Protein AF-A0A355DG88-F1 (afdb_monomer)

Solvent-accessible surface area (backbone atoms only — not comparable to full-atom values): 6255 Å² total; per-residue (Å²): 101,59,90,81,44,15,45,42,45,70,65,42,87,43,59,88,51,65,21,31,59,79,38,67,66,62,57,48,63,54,53,60,56,54,72,74,52,59,76,75,65,38,67,69,51,42,51,49,50,56,48,51,54,50,54,52,54,50,53,54,54,54,73,77,40,57,72,70,60,35,56,51,49,56,51,52,51,53,47,52,57,52,52,54,51,49,50,55,52,50,51,52,54,51,32,44,54,43,36,54,53,32,53,53,52,52,54,51,66,73,74,109

Mean predicted aligned error: 3.45 Å

pLDDT: mean 96.57, std 1.46, range [92.25, 98.56]

Sequence (112 aa):
FLDDHGSRGPNEWEMACDVWGTRPDLPLAIVDRMRHAGEGHAPAVRAGVCRAEREAALADARSRLRGLHRWHFERCLRCAVLFSRGRELGKTMLVGIIHEARLAARELGRRI

Secondary structure (DSSP, 8-state):
-HHHHTT-STTTT-TTS--TTT-TTHHHHHHHHHTTS-GGGSHHHHHHHHHHHHHHHHHHHHHH--HHHHHHHHHHHHHHHHHHHHHHHHHHHHHHHHHHHHHHHHHHHTT-

Foldseek 3Di:
DCVLFQLDDVVSVDLVDGGCNRPVCRCVVVVVVVVPDDPCPPPVNVVVVVVVVVVVVVVVVCVVDDDPRNVVVVVVVVVCVVVVVVVVVVVSVSSVVSNVVSVVVVVVVVVD

Structure (mmCIF, N/CA/C/O backbone):
data_AF-A0A355DG88-F1
#
_entry.id   AF-A0A355DG88-F1
#
loop_
_atom_site.group_PDB
_atom_site.id
_atom_site.type_symbol
_atom_site.label_atom_id
_atom_site.label_alt_id
_atom_site.label_comp_id
_atom_site.label_asym_id
_atom_site.label_entity_id
_atom_site.label_seq_id
_atom_site.pdbx_PDB_ins_code
_atom_site.Cartn_x
_atom_site.Cartn_y
_atom_site.Cartn_z
_atom_site.occupancy
_atom_site.B_iso_or_equiv
_atom_site.auth_seq_id
_atom_site.auth_comp_id
_atom_site.auth_asym_id
_atom_site.auth_atom_id
_atom_site.pdbx_PDB_model_num
ATOM 1 N N . PHE A 1 1 ? -4.263 -10.554 10.171 1.00 92.81 1 PHE A N 1
ATOM 2 C CA . PHE A 1 1 ? -4.951 -9.525 9.348 1.00 92.81 1 PHE A CA 1
ATOM 3 C C . PHE A 1 1 ? -5.334 -8.319 10.181 1.00 92.81 1 PHE A C 1
ATOM 5 O O . PHE A 1 1 ? -4.759 -7.274 9.939 1.00 92.81 1 PHE A O 1
ATOM 12 N N . LEU A 1 2 ? -6.285 -8.409 11.122 1.00 95.81 2 LEU A N 1
ATOM 13 C CA . LEU A 1 2 ? -6.655 -7.234 11.927 1.00 95.81 2 LEU A CA 1
ATOM 14 C C . LEU A 1 2 ? -5.519 -6.786 12.853 1.00 95.81 2 LEU A C 1
ATOM 16 O O . LEU A 1 2 ? -5.313 -5.590 12.987 1.00 95.81 2 LEU A O 1
ATOM 20 N N . ASP A 1 3 ? -4.720 -7.712 13.378 1.00 95.25 3 ASP A N 1
ATOM 21 C CA . ASP A 1 3 ? -3.530 -7.352 14.161 1.00 95.25 3 ASP A CA 1
ATOM 22 C C . ASP A 1 3 ? -2.505 -6.570 13.315 1.00 95.25 3 ASP A C 1
ATOM 24 O O . ASP A 1 3 ? -1.916 -5.596 13.771 1.00 95.25 3 ASP A O 1
ATOM 28 N N . ASP A 1 4 ? -2.355 -6.936 12.039 1.00 95.31 4 ASP A N 1
ATOM 29 C CA . ASP A 1 4 ? -1.371 -6.333 11.128 1.00 95.31 4 ASP A CA 1
ATOM 30 C C . ASP A 1 4 ? -1.888 -5.070 10.413 1.00 95.31 4 ASP A C 1
ATOM 32 O O . ASP A 1 4 ? -1.115 -4.227 9.950 1.00 95.31 4 ASP A O 1
ATOM 36 N N . HIS A 1 5 ? -3.207 -4.963 10.235 1.00 96.06 5 HIS A N 1
ATOM 37 C CA . HIS A 1 5 ? -3.847 -3.985 9.350 1.00 96.06 5 HIS A CA 1
ATOM 38 C C . HIS A 1 5 ? -5.052 -3.276 9.979 1.00 96.06 5 HIS A C 1
ATOM 40 O O . HIS A 1 5 ? -5.727 -2.507 9.299 1.00 96.06 5 HIS A O 1
ATOM 46 N N . GLY A 1 6 ? -5.330 -3.479 11.265 1.00 97.12 6 GLY A N 1
ATOM 47 C CA . GLY A 1 6 ? -6.464 -2.872 11.968 1.00 97.12 6 GLY A CA 1
ATOM 48 C C . GLY A 1 6 ? -6.409 -1.344 12.009 1.00 97.12 6 GLY A C 1
ATOM 49 O O . GLY A 1 6 ? -7.448 -0.687 12.019 1.00 97.12 6 GLY A O 1
ATOM 50 N N . SER A 1 7 ? -5.210 -0.768 11.925 1.00 97.06 7 SER A N 1
ATOM 51 C CA . SER A 1 7 ? -4.999 0.679 11.819 1.00 97.06 7 SER A CA 1
ATOM 52 C C . SER A 1 7 ? -5.479 1.282 10.493 1.00 97.06 7 SER A C 1
ATOM 54 O O . SER A 1 7 ? -5.629 2.500 10.394 1.00 97.06 7 SER A O 1
ATOM 56 N N . ARG A 1 8 ? -5.725 0.456 9.468 1.00 97.12 8 ARG A N 1
ATOM 57 C CA . ARG A 1 8 ? -6.102 0.884 8.117 1.00 97.12 8 ARG A CA 1
ATOM 58 C C . ARG A 1 8 ? -7.612 1.065 7.998 1.00 97.12 8 ARG A C 1
ATOM 60 O O . ARG A 1 8 ? -8.401 0.343 8.603 1.00 97.12 8 ARG A O 1
ATOM 67 N N . GLY A 1 9 ? -8.028 1.999 7.155 1.00 95.88 9 GLY A N 1
ATOM 68 C CA . GLY A 1 9 ? -9.438 2.210 6.848 1.00 95.88 9 GLY A CA 1
ATOM 69 C C . GLY A 1 9 ? -9.681 3.484 6.045 1.00 95.88 9 GLY A C 1
ATOM 70 O O . GLY A 1 9 ? -8.738 4.218 5.734 1.00 95.88 9 GLY A O 1
ATOM 71 N N . PRO A 1 10 ? -10.940 3.762 5.674 1.00 93.88 10 PRO A N 1
ATOM 72 C CA . PRO A 1 10 ? -11.305 5.038 5.071 1.00 93.88 10 PRO A CA 1
ATOM 73 C C . PRO A 1 10 ? -10.902 6.197 5.990 1.00 93.88 10 PRO A C 1
ATOM 75 O O . PRO A 1 10 ? -11.175 6.163 7.184 1.00 93.88 10 PRO A O 1
ATOM 78 N N . ASN A 1 11 ? -10.253 7.218 5.427 1.00 94.88 11 ASN A N 1
ATOM 79 C CA . ASN A 1 11 ? -9.786 8.396 6.165 1.00 94.88 11 ASN A CA 1
ATOM 80 C C . ASN A 1 11 ? -8.956 8.077 7.431 1.00 94.88 11 ASN A C 1
ATOM 82 O O . ASN A 1 11 ? -9.091 8.722 8.464 1.00 94.88 11 ASN A O 1
ATOM 86 N N . GLU A 1 12 ? -8.070 7.083 7.344 1.00 96.25 12 GLU A N 1
ATOM 87 C CA . GLU A 1 12 ? -7.244 6.582 8.458 1.00 96.25 12 GLU A CA 1
ATOM 88 C C . GLU A 1 12 ? -6.394 7.629 9.204 1.00 96.25 12 GLU A C 1
ATOM 90 O O . GLU A 1 12 ? -5.994 7.366 10.339 1.00 96.25 12 GLU A O 1
ATOM 95 N N . TRP A 1 13 ? -6.145 8.796 8.599 1.00 95.81 13 TRP A N 1
ATOM 96 C CA . TRP A 1 13 ? -5.432 9.927 9.206 1.00 95.81 13 TRP A CA 1
ATOM 97 C C . TRP A 1 13 ? -6.262 10.692 10.245 1.00 95.81 13 TRP A C 1
ATOM 99 O O . TRP A 1 13 ? -5.690 11.347 11.110 1.00 95.81 13 TRP A O 1
ATOM 109 N N . GLU A 1 14 ? -7.592 10.612 10.172 1.00 96.12 14 GLU A N 1
ATOM 110 C CA . GLU A 1 14 ? -8.502 11.273 11.106 1.00 96.12 14 GLU A CA 1
ATOM 111 C C . GLU A 1 14 ? -8.773 10.361 12.304 1.00 96.12 14 GLU A C 1
ATOM 113 O O . GLU A 1 14 ? -9.360 9.285 12.165 1.00 96.12 14 GLU A O 1
ATOM 118 N N . MET A 1 15 ? -8.360 10.777 13.501 1.00 94.38 15 MET A N 1
ATOM 119 C CA . MET A 1 15 ? -8.501 9.988 14.726 1.00 94.38 15 MET A CA 1
ATOM 120 C C . MET A 1 15 ? -9.962 9.667 15.061 1.00 94.38 15 MET A C 1
ATOM 122 O O . MET A 1 15 ? -10.228 8.586 15.583 1.00 94.38 15 MET A O 1
ATOM 126 N N . ALA A 1 16 ? -10.912 10.542 14.728 1.00 93.38 16 ALA A N 1
ATOM 127 C CA . ALA A 1 16 ? -12.327 10.301 14.996 1.00 93.38 16 ALA A CA 1
ATOM 128 C C . ALA A 1 16 ? -12.938 9.197 14.109 1.00 93.38 16 ALA A C 1
ATOM 130 O O . ALA A 1 16 ? -13.870 8.510 14.537 1.00 93.38 16 ALA A O 1
ATOM 131 N N . CYS A 1 17 ? -12.412 8.996 12.894 1.00 96.19 17 CYS A N 1
ATOM 132 C CA . CYS A 1 17 ? -12.930 8.014 11.944 1.00 96.19 17 CYS A CA 1
ATOM 133 C C . CYS A 1 17 ? -12.668 6.570 12.392 1.00 96.19 17 CYS A C 1
ATOM 135 O O . CYS A 1 17 ? -11.643 6.255 12.999 1.00 96.19 17 CYS A O 1
ATOM 137 N N . ASP A 1 18 ? -13.586 5.668 12.043 1.00 96.75 18 ASP A N 1
ATOM 138 C CA . ASP A 1 1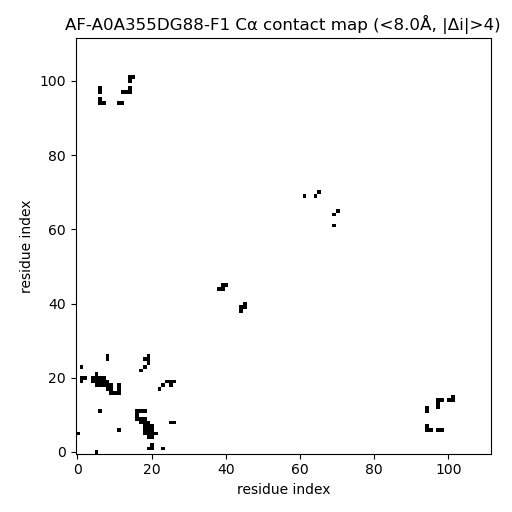8 ? -13.362 4.241 12.253 1.00 96.75 18 ASP A CA 1
ATOM 139 C C . ASP A 1 18 ? -12.429 3.638 11.217 1.00 96.75 18 ASP A C 1
ATOM 141 O O . ASP A 1 18 ? -12.427 3.992 10.039 1.00 96.75 18 ASP A O 1
ATOM 145 N N . VAL A 1 19 ? -11.696 2.640 11.689 1.00 97.44 19 VAL A N 1
ATOM 146 C CA . VAL A 1 19 ? -10.793 1.802 10.909 1.00 97.44 19 VAL A CA 1
ATOM 147 C C . VAL A 1 19 ? -11.140 0.340 11.135 1.00 97.44 19 VAL A C 1
ATOM 149 O O . VAL A 1 19 ? -11.973 0.015 11.982 1.00 97.44 19 VAL A O 1
ATOM 152 N N . TRP A 1 20 ? -10.515 -0.563 10.388 1.00 97.56 20 TRP A N 1
ATOM 153 C CA . TRP A 1 20 ? -10.856 -1.986 10.423 1.00 97.56 20 TRP A CA 1
ATOM 154 C C . TRP A 1 20 ? -10.714 -2.605 11.819 1.00 97.56 20 TRP A C 1
ATOM 156 O O . TRP A 1 20 ? -11.510 -3.460 12.184 1.00 97.56 20 TRP A O 1
ATOM 166 N N . GLY A 1 21 ? -9.754 -2.146 12.624 1.00 97.00 21 GLY A N 1
ATOM 167 C CA . GLY A 1 21 ? -9.555 -2.617 13.996 1.00 97.00 21 GLY A CA 1
ATOM 168 C C . GLY A 1 21 ? -10.641 -2.155 14.968 1.00 97.00 21 GLY A C 1
ATOM 169 O O . GLY A 1 21 ? -10.896 -2.826 15.960 1.00 97.00 21 GLY A O 1
ATOM 170 N N . THR A 1 22 ? -11.313 -1.032 14.689 1.00 96.75 22 THR A N 1
ATOM 171 C CA . THR A 1 22 ? -12.374 -0.500 15.562 1.00 96.75 22 THR A CA 1
ATOM 172 C C . THR A 1 22 ? -13.771 -0.837 15.063 1.00 96.75 22 THR A C 1
ATOM 174 O O . THR A 1 22 ? -14.715 -0.824 15.844 1.00 96.75 22 THR A O 1
ATOM 177 N N . ARG A 1 23 ? -13.904 -1.128 13.766 1.00 97.19 23 ARG A N 1
ATOM 178 C CA . ARG A 1 23 ? -15.146 -1.554 13.127 1.00 97.19 23 ARG A CA 1
ATOM 179 C C . ARG A 1 23 ? -14.858 -2.646 12.077 1.00 97.19 23 ARG A C 1
ATOM 181 O O . ARG A 1 23 ? -14.683 -2.329 10.896 1.00 97.19 23 ARG A O 1
ATOM 188 N N . PRO A 1 24 ? -14.756 -3.926 12.499 1.00 96.75 24 PRO A N 1
ATOM 189 C CA . PRO A 1 24 ? -14.311 -5.039 11.647 1.00 96.75 24 PRO A CA 1
ATOM 190 C C . PRO A 1 24 ? -15.246 -5.434 10.497 1.00 96.75 24 PRO A C 1
ATOM 192 O O . PRO A 1 24 ? -14.841 -6.206 9.630 1.00 96.75 24 PRO A O 1
ATOM 195 N N . ASP A 1 25 ? -16.470 -4.909 10.447 1.00 96.56 25 ASP A N 1
ATOM 196 C CA . ASP A 1 25 ? -17.395 -5.056 9.315 1.00 96.56 25 ASP A CA 1
ATOM 197 C C . ASP A 1 25 ? -17.002 -4.195 8.102 1.00 96.56 25 ASP A C 1
ATOM 199 O O . ASP A 1 25 ? -17.272 -4.581 6.965 1.00 96.56 25 ASP A O 1
ATOM 203 N N . LEU A 1 26 ? -16.292 -3.076 8.303 1.00 95.75 26 LEU A N 1
ATOM 204 C CA . LEU A 1 26 ? -15.829 -2.194 7.222 1.00 95.75 26 LEU A CA 1
ATOM 205 C C . LEU A 1 26 ? -15.085 -2.912 6.077 1.00 95.75 26 LEU A C 1
ATOM 207 O O . LEU A 1 26 ? -15.424 -2.672 4.913 1.00 95.75 26 LEU A O 1
ATOM 211 N N . PRO A 1 27 ? -14.068 -3.762 6.332 1.00 95.69 27 PRO A N 1
ATOM 212 C CA . PRO A 1 27 ? -13.351 -4.443 5.258 1.00 95.69 27 PRO A CA 1
ATOM 213 C C . PRO A 1 27 ? -14.210 -5.475 4.513 1.00 95.69 27 PRO A C 1
ATOM 215 O O . PRO A 1 27 ? -13.873 -5.810 3.376 1.00 95.69 27 PRO A O 1
ATOM 218 N N . LEU A 1 28 ? -15.323 -5.953 5.085 1.00 95.88 28 LEU A N 1
ATOM 219 C CA . LEU A 1 28 ? -16.178 -6.953 4.433 1.00 95.88 28 LEU A CA 1
ATOM 220 C C . LEU A 1 28 ? -16.802 -6.415 3.147 1.00 95.88 28 LEU A C 1
ATOM 222 O O . LEU A 1 28 ? -16.833 -7.128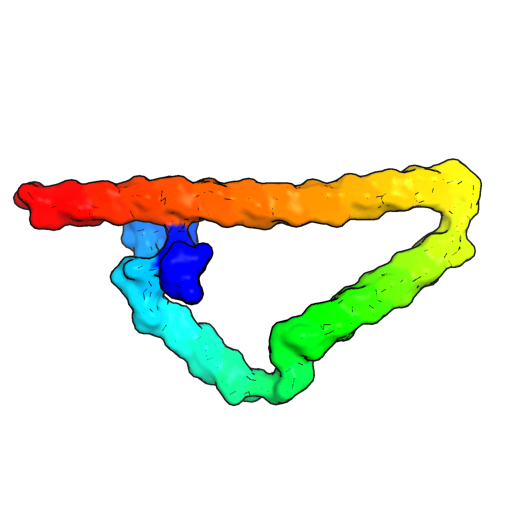 2.150 1.00 95.88 28 LEU A O 1
ATOM 226 N N . ALA A 1 29 ? -17.178 -5.133 3.118 1.00 93.75 29 ALA A N 1
ATOM 227 C CA . ALA A 1 29 ? -17.694 -4.501 1.907 1.00 93.75 29 ALA A CA 1
ATOM 228 C C . ALA A 1 29 ? -16.683 -4.555 0.746 1.00 93.75 29 ALA A C 1
ATOM 230 O O . ALA A 1 29 ? -17.069 -4.714 -0.410 1.00 93.75 29 ALA A O 1
ATOM 231 N N . ILE A 1 30 ? -15.382 -4.449 1.040 1.00 92.25 30 ILE A N 1
ATOM 232 C CA . ILE A 1 30 ? -14.316 -4.547 0.034 1.00 92.25 30 ILE A CA 1
ATOM 233 C C . ILE A 1 30 ? -14.150 -6.002 -0.413 1.00 92.25 30 ILE A C 1
ATOM 235 O O . ILE A 1 30 ? -14.078 -6.266 -1.614 1.00 92.25 30 ILE A O 1
ATOM 239 N N . VAL A 1 31 ? -14.128 -6.942 0.536 1.00 94.00 31 VAL A N 1
ATOM 240 C CA . VAL A 1 31 ? -14.035 -8.383 0.250 1.00 94.00 31 VAL A CA 1
ATOM 241 C C . VAL A 1 31 ? -15.198 -8.837 -0.631 1.00 94.00 31 VAL A C 1
ATOM 243 O O . VAL A 1 31 ? -14.977 -9.543 -1.613 1.00 94.00 31 VAL A O 1
ATOM 246 N N . ASP A 1 32 ? -16.415 -8.376 -0.349 1.00 96.06 32 ASP A N 1
ATOM 247 C CA . ASP A 1 32 ? -17.596 -8.685 -1.153 1.00 96.06 32 ASP A CA 1
ATOM 248 C C . ASP A 1 32 ? -17.453 -8.205 -2.596 1.00 96.06 32 ASP A C 1
ATOM 250 O O . ASP A 1 32 ? -17.792 -8.935 -3.523 1.00 96.06 32 ASP A O 1
ATOM 254 N N . ARG A 1 33 ? -16.860 -7.028 -2.826 1.00 94.12 33 ARG A N 1
ATOM 255 C CA . ARG A 1 33 ? -16.558 -6.579 -4.194 1.00 94.12 33 ARG A CA 1
ATOM 256 C C . ARG A 1 33 ? -15.469 -7.415 -4.857 1.00 94.12 33 ARG A C 1
ATOM 258 O O . ARG A 1 33 ? -15.591 -7.720 -6.041 1.00 94.12 33 ARG A O 1
ATOM 265 N N . MET A 1 34 ? -14.436 -7.813 -4.116 1.00 94.00 34 MET A N 1
ATOM 266 C CA . MET A 1 34 ? -13.349 -8.645 -4.645 1.00 94.00 34 MET A CA 1
ATOM 267 C C . MET A 1 34 ? -13.831 -10.031 -5.089 1.0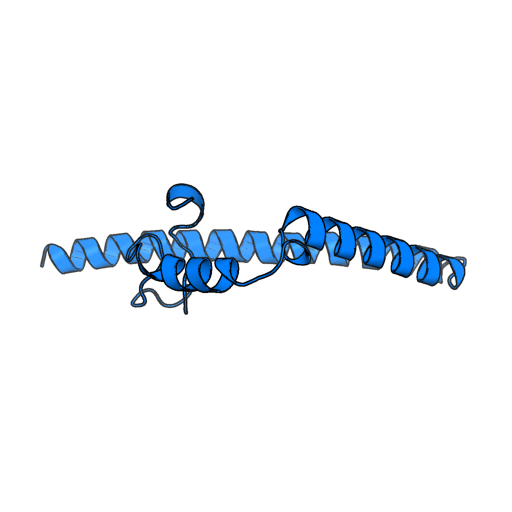0 94.00 34 MET A C 1
ATOM 269 O O . MET A 1 34 ? -13.300 -10.557 -6.061 1.00 94.00 34 MET A O 1
ATOM 273 N N . ARG A 1 35 ? -14.866 -10.594 -4.452 1.00 94.25 35 ARG A N 1
ATOM 274 C CA . ARG A 1 35 ? -15.459 -11.893 -4.834 1.00 94.25 35 ARG A CA 1
ATOM 275 C C . ARG A 1 35 ? -16.042 -11.918 -6.249 1.00 94.25 35 ARG A C 1
ATOM 277 O O . ARG A 1 35 ? -16.185 -12.990 -6.823 1.00 94.25 35 ARG A O 1
ATOM 284 N N . HIS A 1 36 ? -16.375 -10.758 -6.812 1.00 95.75 36 HIS A N 1
ATOM 285 C CA . HIS A 1 36 ? -16.873 -10.642 -8.184 1.00 95.75 36 HIS A CA 1
ATOM 286 C C . HIS A 1 36 ? -15.756 -10.451 -9.220 1.00 95.75 36 HIS A C 1
ATOM 288 O O . HIS A 1 36 ? -16.024 -10.457 -10.421 1.00 95.75 36 HIS A O 1
ATOM 294 N N . ALA A 1 37 ? -14.510 -10.254 -8.783 1.00 93.56 37 ALA A N 1
ATOM 295 C CA . ALA A 1 37 ? -13.379 -10.127 -9.685 1.00 93.56 37 ALA A CA 1
ATOM 296 C C . ALA A 1 37 ? -12.939 -11.517 -10.170 1.00 93.56 37 ALA A C 1
ATOM 298 O O . ALA A 1 37 ? -12.772 -12.435 -9.375 1.00 93.56 37 ALA A O 1
ATOM 299 N N . GLY A 1 38 ? -12.731 -11.677 -11.480 1.00 94.62 38 GLY A N 1
ATOM 300 C CA . GLY A 1 38 ? -12.227 -12.940 -12.030 1.00 94.62 38 GLY A CA 1
ATOM 301 C C . GLY A 1 38 ? -10.782 -13.232 -11.606 1.00 94.62 38 GLY A C 1
ATOM 302 O O . GLY A 1 38 ? -10.045 -12.309 -11.257 1.00 94.62 38 GLY A O 1
ATOM 303 N N . GLU A 1 39 ? -10.351 -14.492 -11.737 1.00 93.12 39 GLU A N 1
ATOM 304 C CA . GLU A 1 39 ? -9.034 -15.015 -11.310 1.00 93.12 39 GLU A CA 1
ATOM 305 C C . GLU A 1 39 ? -7.822 -14.173 -11.752 1.00 93.12 39 GLU A C 1
ATOM 307 O O . GLU A 1 39 ? -6.815 -14.089 -11.049 1.00 93.12 39 GLU A O 1
ATOM 312 N N . GLY A 1 40 ? -7.920 -13.467 -12.884 1.00 94.56 40 GLY A N 1
ATOM 313 C CA . GLY A 1 40 ? -6.885 -12.533 -13.349 1.00 94.56 40 GLY A CA 1
ATOM 314 C C . GLY A 1 40 ? -6.593 -11.362 -12.395 1.00 94.56 40 GLY A C 1
ATOM 315 O O . GLY A 1 40 ? -5.565 -10.698 -12.531 1.00 94.56 40 GLY A O 1
ATOM 316 N N . HIS A 1 41 ? -7.471 -11.105 -11.423 1.00 93.44 41 HIS A N 1
ATOM 317 C CA . HIS A 1 41 ? -7.301 -10.088 -10.384 1.00 93.44 41 HIS A CA 1
ATOM 318 C C . HIS A 1 41 ? -6.646 -10.628 -9.111 1.00 93.44 41 HIS A C 1
ATOM 320 O O . HIS A 1 41 ? -6.357 -9.836 -8.211 1.00 93.44 41 HIS A O 1
ATOM 326 N N . ALA A 1 42 ? -6.372 -11.935 -9.031 1.00 93.69 42 ALA A N 1
ATOM 327 C CA . ALA A 1 42 ? -5.672 -12.515 -7.896 1.00 93.69 42 ALA A CA 1
ATOM 328 C C . ALA A 1 42 ? -4.343 -11.767 -7.657 1.00 93.69 42 ALA A C 1
ATOM 330 O O . ALA A 1 42 ? -3.602 -11.512 -8.617 1.00 93.69 42 ALA A O 1
ATOM 331 N N . PRO A 1 43 ? -3.995 -11.426 -6.400 1.00 93.56 43 PRO A N 1
ATOM 332 C CA . PRO A 1 43 ? -2.814 -10.617 -6.104 1.00 93.56 43 PRO A CA 1
ATOM 333 C C . PRO A 1 43 ? -1.519 -11.167 -6.709 1.00 93.56 43 PRO A C 1
ATOM 335 O O . PRO A 1 43 ? -0.725 -10.401 -7.248 1.00 93.56 43 PRO A O 1
ATOM 338 N N . ALA A 1 44 ? -1.328 -12.490 -6.688 1.00 96.19 44 ALA A N 1
ATOM 339 C CA . ALA A 1 44 ? -0.159 -13.139 -7.279 1.00 96.19 44 ALA A CA 1
ATOM 340 C C . ALA A 1 44 ? -0.102 -12.969 -8.808 1.00 96.19 44 ALA A C 1
ATOM 342 O O . ALA A 1 44 ? 0.959 -12.663 -9.353 1.00 96.19 44 ALA A O 1
ATOM 343 N N . VAL A 1 45 ? -1.245 -13.101 -9.492 1.00 97.19 45 VAL A N 1
ATOM 344 C CA . VAL A 1 45 ? -1.349 -12.924 -10.949 1.00 97.19 45 VAL A CA 1
ATOM 345 C C . VAL A 1 45 ? -1.052 -11.476 -11.319 1.00 97.19 45 VAL A C 1
ATOM 347 O O . VAL A 1 45 ? -0.165 -11.213 -12.130 1.00 97.19 45 VAL A O 1
ATOM 350 N N . ARG A 1 46 ? -1.720 -10.518 -10.667 1.00 96.75 46 ARG A N 1
ATOM 351 C CA . ARG A 1 46 ? -1.501 -9.083 -10.901 1.00 96.75 46 ARG A CA 1
ATOM 352 C C . ARG A 1 46 ? -0.063 -8.664 -10.597 1.00 96.75 46 ARG A C 1
ATOM 354 O O . ARG A 1 46 ? 0.523 -7.920 -11.379 1.00 96.75 46 ARG A O 1
ATOM 361 N N . ALA A 1 47 ? 0.529 -9.168 -9.514 1.00 97.06 47 ALA A N 1
ATOM 362 C CA . ALA A 1 47 ? 1.929 -8.911 -9.185 1.00 97.06 47 ALA A CA 1
ATOM 363 C C . ALA A 1 47 ? 2.881 -9.466 -10.256 1.00 97.06 47 ALA A C 1
ATOM 365 O O . ALA A 1 47 ? 3.848 -8.794 -10.619 1.00 97.06 47 ALA A O 1
ATOM 366 N N . GLY A 1 48 ? 2.590 -10.656 -10.791 1.00 98.06 48 GLY A N 1
ATOM 367 C CA . GLY A 1 48 ? 3.318 -11.243 -11.914 1.00 98.06 48 GLY A CA 1
ATOM 368 C C . GLY A 1 48 ? 3.249 -10.377 -13.172 1.00 98.06 48 GLY A C 1
ATOM 369 O O . GLY A 1 48 ? 4.290 -10.052 -13.743 1.00 98.06 48 GLY A O 1
ATOM 370 N N . VAL A 1 49 ? 2.048 -9.931 -13.552 1.00 97.81 49 VAL A N 1
ATOM 371 C CA . VAL A 1 49 ? 1.830 -9.044 -14.708 1.00 97.81 49 VAL A CA 1
ATOM 372 C C . VAL A 1 49 ? 2.596 -7.731 -14.544 1.00 97.81 49 VAL A C 1
ATOM 374 O O . VAL A 1 49 ? 3.431 -7.405 -15.384 1.00 97.81 49 VAL A O 1
ATOM 377 N N . CYS A 1 50 ? 2.418 -7.023 -13.424 1.00 97.31 50 C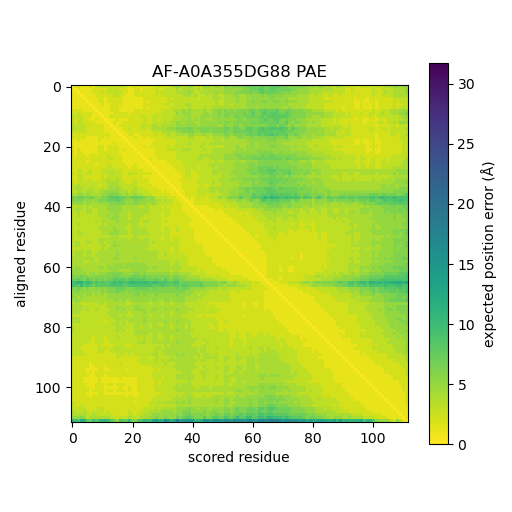YS A N 1
ATOM 378 C CA . CYS A 1 50 ? 3.125 -5.762 -13.179 1.00 97.31 50 CYS A CA 1
ATOM 379 C C . CYS A 1 50 ? 4.650 -5.944 -13.135 1.00 97.31 50 CYS A C 1
ATOM 381 O O . CYS A 1 50 ? 5.406 -5.052 -13.528 1.00 97.31 50 CYS A O 1
ATOM 383 N N . ARG A 1 51 ? 5.136 -7.098 -12.655 1.00 97.75 51 ARG A N 1
ATOM 384 C CA . ARG A 1 51 ? 6.563 -7.428 -12.688 1.00 97.75 51 ARG A CA 1
ATOM 385 C C . ARG A 1 51 ? 7.063 -7.588 -14.124 1.00 97.75 51 ARG A C 1
ATOM 387 O O . ARG A 1 51 ? 8.097 -7.000 -14.439 1.00 97.75 51 ARG A O 1
ATOM 394 N N . ALA A 1 52 ? 6.354 -8.349 -14.954 1.00 98.31 52 ALA A N 1
ATOM 395 C CA . ALA A 1 52 ? 6.720 -8.583 -16.347 1.00 98.31 52 ALA A CA 1
ATOM 396 C C . ALA A 1 52 ? 6.706 -7.279 -17.162 1.00 98.31 52 ALA A C 1
ATOM 398 O O . ALA A 1 52 ? 7.684 -6.969 -17.840 1.00 98.31 52 ALA A O 1
ATOM 399 N N . GLU A 1 53 ? 5.657 -6.465 -17.017 1.00 98.38 53 GLU A N 1
ATOM 400 C CA . GLU A 1 53 ? 5.548 -5.145 -17.654 1.00 98.38 53 GLU A CA 1
ATOM 401 C C . GLU A 1 53 ? 6.713 -4.231 -17.261 1.00 98.38 53 GLU A C 1
ATOM 403 O O . GLU A 1 53 ? 7.348 -3.611 -18.115 1.00 98.38 53 GLU A O 1
ATOM 408 N N . ARG A 1 54 ? 7.054 -4.190 -15.966 1.00 97.56 54 ARG A N 1
ATOM 409 C CA . ARG A 1 54 ? 8.202 -3.422 -15.475 1.00 97.56 54 ARG A CA 1
ATOM 410 C C . ARG A 1 54 ? 9.512 -3.926 -16.075 1.00 97.56 54 ARG A C 1
ATOM 412 O O . ARG A 1 54 ? 10.350 -3.114 -16.450 1.00 97.56 54 ARG A O 1
ATOM 419 N N . GLU A 1 55 ? 9.735 -5.235 -16.132 1.00 98.19 55 GLU A N 1
ATOM 420 C CA . GLU A 1 55 ? 10.962 -5.809 -16.697 1.00 98.19 55 GLU A CA 1
ATOM 421 C C . GLU A 1 55 ? 11.098 -5.497 -18.195 1.00 98.19 55 GLU A C 1
ATOM 423 O O . GLU A 1 55 ? 12.171 -5.062 -18.619 1.00 98.19 55 GLU A O 1
ATOM 428 N N . ALA A 1 56 ? 10.008 -5.602 -18.961 1.00 98.56 56 ALA A N 1
ATOM 429 C CA . ALA A 1 56 ? 9.970 -5.236 -20.374 1.00 98.56 56 ALA A CA 1
ATOM 430 C C . ALA A 1 56 ? 10.244 -3.737 -20.593 1.00 98.56 56 ALA A C 1
ATOM 432 O O . ALA A 1 56 ? 11.114 -3.378 -21.386 1.00 98.56 56 ALA A O 1
ATOM 433 N N . ALA A 1 57 ? 9.577 -2.858 -19.838 1.00 98.06 57 ALA A N 1
ATOM 434 C CA . ALA A 1 57 ? 9.784 -1.412 -19.926 1.00 98.06 57 ALA A CA 1
ATOM 435 C C . ALA A 1 57 ? 11.221 -1.007 -19.558 1.00 98.06 57 ALA A C 1
ATOM 437 O O . ALA A 1 57 ? 11.821 -0.139 -20.193 1.00 98.06 57 ALA A O 1
ATOM 438 N N . LEU A 1 58 ? 11.810 -1.659 -18.550 1.00 97.88 58 LEU A N 1
ATOM 439 C CA . LEU A 1 58 ? 13.205 -1.429 -18.178 1.00 97.88 58 LEU A CA 1
ATOM 440 C C . LEU A 1 58 ? 14.174 -1.915 -19.256 1.00 97.88 58 LEU A C 1
ATOM 442 O O . LEU A 1 58 ? 15.176 -1.245 -19.503 1.00 97.88 58 LEU A O 1
ATOM 446 N N . ALA A 1 59 ? 13.910 -3.063 -19.883 1.00 97.94 59 ALA A N 1
ATOM 447 C CA . ALA A 1 59 ? 14.727 -3.567 -20.982 1.00 97.94 59 ALA A CA 1
ATOM 448 C C . ALA A 1 59 ? 14.697 -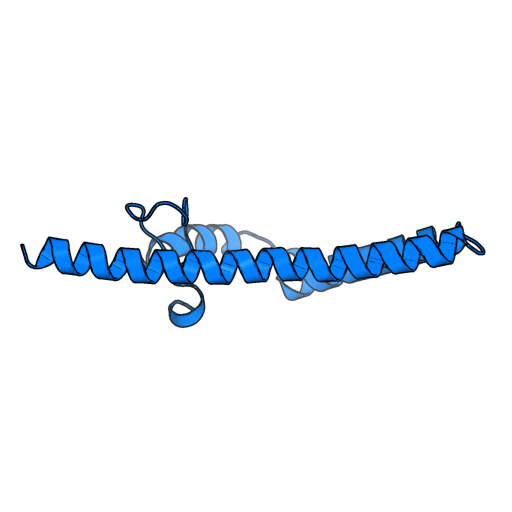2.608 -22.182 1.00 97.94 59 ALA A C 1
ATOM 450 O O . ALA A 1 59 ? 15.758 -2.235 -22.687 1.00 97.94 59 ALA A O 1
ATOM 451 N N . ASP A 1 60 ? 13.509 -2.138 -22.566 1.00 98.12 60 ASP A N 1
ATOM 452 C CA . ASP A 1 60 ? 13.334 -1.159 -23.638 1.00 98.12 60 ASP A CA 1
ATOM 453 C C . ASP A 1 60 ? 14.082 0.150 -23.335 1.00 98.12 60 ASP A C 1
ATOM 455 O O . ASP A 1 60 ? 14.941 0.562 -24.117 1.00 98.12 60 ASP A O 1
ATOM 459 N N . ALA A 1 61 ? 13.877 0.745 -22.154 1.00 97.00 61 ALA A N 1
ATOM 460 C CA . ALA A 1 61 ? 14.582 1.962 -21.749 1.00 97.00 61 ALA A CA 1
ATOM 461 C C . ALA A 1 61 ? 16.112 1.782 -21.768 1.00 97.00 61 ALA A C 1
ATOM 463 O O . ALA A 1 61 ? 16.846 2.624 -22.286 1.00 97.00 61 ALA A O 1
ATOM 464 N N . ARG A 1 62 ? 16.612 0.651 -21.255 1.00 97.06 62 ARG A N 1
ATOM 465 C CA . ARG A 1 62 ? 18.049 0.332 -21.242 1.00 97.06 62 ARG A CA 1
ATOM 466 C C . ARG A 1 62 ? 18.635 0.139 -22.635 1.00 97.06 62 ARG A C 1
ATOM 468 O O . ARG A 1 62 ? 19.821 0.416 -22.795 1.00 97.06 62 ARG A O 1
ATOM 475 N N . SER A 1 63 ? 17.849 -0.340 -23.599 1.00 97.56 63 SER A N 1
ATOM 476 C CA . SER A 1 63 ? 18.292 -0.529 -24.987 1.00 97.56 63 SER A CA 1
ATOM 477 C C . SER A 1 63 ? 18.510 0.803 -25.717 1.00 97.56 63 SER A C 1
ATOM 479 O O . SER A 1 63 ? 19.376 0.904 -26.586 1.00 97.56 63 SER A O 1
ATOM 481 N N . ARG A 1 64 ? 17.776 1.847 -25.308 1.00 97.75 64 ARG A N 1
ATOM 482 C CA . ARG A 1 64 ? 17.799 3.190 -25.908 1.00 97.75 64 ARG A CA 1
ATOM 483 C C . ARG A 1 64 ? 18.824 4.132 -25.270 1.00 97.75 64 ARG A C 1
ATOM 485 O O . ARG A 1 64 ? 19.104 5.192 -25.821 1.00 97.75 64 ARG A O 1
ATOM 492 N N . LEU A 1 65 ? 19.392 3.769 -24.118 1.00 97.44 65 LEU A N 1
ATOM 493 C CA . LEU A 1 65 ? 20.310 4.613 -23.347 1.00 97.44 65 LEU A CA 1
ATOM 494 C C . LEU A 1 65 ? 21.745 4.077 -23.382 1.00 97.44 65 LEU A C 1
ATOM 496 O O . LEU A 1 65 ? 21.983 2.877 -23.255 1.00 97.44 65 LEU A O 1
ATOM 500 N N . ARG A 1 66 ? 22.731 4.977 -23.485 1.00 96.56 66 ARG A N 1
ATOM 501 C CA . ARG A 1 66 ? 24.167 4.640 -23.512 1.00 96.56 66 ARG A CA 1
ATOM 502 C C . ARG A 1 66 ? 24.987 5.543 -22.588 1.00 96.56 66 ARG A C 1
ATOM 504 O O . ARG A 1 66 ? 24.529 6.613 -22.191 1.00 96.56 66 ARG A O 1
ATOM 511 N N . GLY A 1 67 ? 26.196 5.091 -22.243 1.00 96.44 67 GLY A N 1
ATOM 512 C CA . GLY A 1 67 ? 27.193 5.868 -21.499 1.00 96.44 67 GLY A CA 1
ATOM 513 C C . GLY A 1 67 ? 26.645 6.523 -20.227 1.00 96.44 67 GLY A C 1
ATOM 514 O O . GLY A 1 67 ? 25.987 5.872 -19.409 1.00 96.44 67 GLY A O 1
ATOM 515 N N . LEU A 1 68 ? 26.892 7.827 -20.086 1.00 97.62 68 LEU A N 1
ATOM 516 C CA . LEU A 1 68 ? 26.492 8.617 -18.920 1.00 97.62 68 LEU A CA 1
ATOM 517 C C . LEU A 1 68 ? 24.970 8.638 -18.699 1.00 97.62 68 LEU A C 1
ATOM 519 O O . LEU A 1 68 ? 24.520 8.539 -17.559 1.00 97.62 68 LEU A O 1
ATOM 523 N N . HIS A 1 69 ? 24.168 8.688 -19.768 1.00 97.25 69 HIS A N 1
ATOM 524 C CA . HIS A 1 69 ? 22.706 8.674 -19.653 1.00 97.25 69 HIS A CA 1
ATOM 525 C C . HIS A 1 69 ? 22.196 7.358 -19.063 1.00 97.25 69 HIS A C 1
ATOM 527 O O . HIS A 1 69 ? 21.327 7.367 -18.192 1.00 97.25 69 HIS A O 1
ATOM 533 N N . ARG A 1 70 ? 22.781 6.223 -19.475 1.00 97.06 70 ARG A N 1
ATOM 534 C CA . ARG A 1 70 ? 22.445 4.913 -18.898 1.00 97.06 70 ARG A CA 1
ATOM 535 C C . ARG A 1 70 ? 22.849 4.833 -17.428 1.00 97.06 70 ARG A C 1
ATOM 537 O O . ARG A 1 70 ? 22.074 4.351 -16.608 1.00 97.06 70 ARG A O 1
ATOM 544 N N . TRP A 1 71 ? 24.032 5.337 -17.077 1.00 97.69 71 TRP A N 1
ATOM 545 C CA . TRP A 1 71 ? 24.488 5.384 -15.685 1.00 97.69 71 TRP A CA 1
ATOM 546 C C . TRP A 1 71 ? 23.557 6.221 -14.796 1.00 97.69 71 TRP A C 1
ATOM 548 O O . TRP A 1 71 ? 23.172 5.778 -13.711 1.00 97.69 71 TRP A O 1
ATOM 558 N N . HIS A 1 72 ? 23.152 7.402 -15.271 1.00 98.19 72 HIS A N 1
ATOM 559 C CA . HIS A 1 72 ? 22.241 8.284 -14.547 1.00 98.19 72 HIS A CA 1
ATOM 560 C C . HIS A 1 72 ? 20.851 7.653 -14.392 1.00 98.19 72 HIS A C 1
ATOM 562 O O . HIS A 1 72 ? 20.303 7.636 -13.291 1.00 98.19 72 HIS A O 1
ATOM 568 N N . PHE A 1 73 ? 20.317 7.050 -15.460 1.00 98.06 73 PHE A N 1
ATOM 569 C CA . PHE A 1 73 ? 19.045 6.329 -15.424 1.00 98.06 73 PHE A CA 1
ATOM 570 C C . PHE A 1 73 ? 19.026 5.233 -14.352 1.00 98.06 73 PHE A C 1
ATOM 572 O O . PHE A 1 73 ? 18.111 5.199 -13.533 1.00 98.06 73 PHE A O 1
ATOM 579 N N . GLU A 1 74 ? 20.054 4.382 -14.287 1.00 98.06 74 GLU A N 1
ATOM 580 C CA . GLU A 1 74 ? 20.115 3.318 -13.276 1.00 98.06 74 GLU A CA 1
ATOM 581 C C . GLU A 1 74 ? 20.172 3.873 -11.845 1.00 98.06 74 GLU A C 1
ATOM 583 O O . GLU A 1 74 ? 19.614 3.274 -10.923 1.00 98.06 74 GLU A O 1
ATOM 588 N N . ARG A 1 75 ? 20.828 5.022 -11.633 1.00 98.19 75 ARG A N 1
ATOM 589 C CA . ARG A 1 75 ? 20.824 5.701 -10.327 1.00 98.19 75 ARG A CA 1
ATOM 590 C C . ARG A 1 75 ? 19.432 6.203 -9.969 1.00 98.19 75 ARG A C 1
ATOM 592 O O . ARG A 1 75 ? 18.949 5.887 -8.884 1.00 98.19 75 ARG A O 1
ATOM 599 N N . CYS A 1 76 ? 18.784 6.930 -10.876 1.00 97.94 76 CYS A N 1
ATOM 600 C CA . CYS A 1 76 ? 17.426 7.428 -10.671 1.00 97.94 76 CYS A CA 1
ATOM 601 C C . CYS A 1 76 ? 16.439 6.287 -10.419 1.00 97.94 76 CYS A C 1
ATOM 603 O O . CYS A 1 76 ? 15.633 6.385 -9.500 1.00 97.94 76 CYS A O 1
ATOM 605 N N . LEU A 1 77 ? 16.545 5.183 -11.163 1.00 97.69 77 LEU A N 1
ATOM 606 C CA . LEU A 1 77 ? 15.711 4.001 -10.974 1.00 97.69 77 LEU A CA 1
ATOM 607 C C . LEU A 1 77 ? 15.877 3.407 -9.570 1.00 97.69 77 LEU A C 1
ATOM 609 O O . LEU A 1 77 ? 14.880 3.131 -8.902 1.00 97.69 77 LEU A O 1
ATOM 613 N N . ARG A 1 78 ? 17.119 3.239 -9.094 1.00 98.00 78 ARG A N 1
ATOM 614 C CA . ARG A 1 78 ? 17.375 2.747 -7.730 1.00 98.00 78 ARG A CA 1
ATOM 615 C C . ARG A 1 78 ? 16.782 3.672 -6.674 1.00 98.00 78 ARG A C 1
ATOM 617 O O . ARG A 1 78 ? 16.120 3.186 -5.761 1.00 98.00 78 ARG A O 1
ATOM 624 N N . CYS A 1 79 ? 16.972 4.983 -6.821 1.00 98.31 79 CYS A N 1
ATOM 625 C CA . CYS A 1 79 ? 16.381 5.969 -5.920 1.00 98.31 79 CYS A CA 1
ATOM 626 C C . CYS A 1 79 ? 14.851 5.885 -5.935 1.00 98.31 79 CYS A C 1
ATOM 628 O O . CYS A 1 79 ? 14.242 5.776 -4.877 1.00 98.31 79 CYS A O 1
ATOM 630 N N . ALA A 1 80 ? 14.227 5.871 -7.113 1.00 97.25 80 ALA A N 1
ATOM 631 C CA . ALA A 1 80 ? 12.776 5.811 -7.246 1.00 97.25 80 ALA A CA 1
ATOM 632 C C . ALA A 1 80 ? 12.190 4.566 -6.563 1.00 97.25 80 ALA A C 1
ATOM 634 O O . ALA A 1 80 ? 11.225 4.673 -5.808 1.00 97.25 80 ALA A O 1
ATOM 635 N N . VAL A 1 81 ? 12.800 3.392 -6.765 1.00 96.44 81 VAL A N 1
ATOM 636 C CA . VAL A 1 81 ? 12.364 2.148 -6.112 1.00 96.44 81 VAL A CA 1
ATOM 637 C C . VAL A 1 81 ? 12.529 2.230 -4.594 1.00 96.44 81 VAL A C 1
ATOM 639 O O . VAL A 1 81 ? 11.603 1.875 -3.863 1.00 96.44 81 VAL A O 1
ATOM 642 N N . LEU A 1 82 ? 13.684 2.700 -4.115 1.00 97.88 82 LEU A N 1
ATOM 643 C CA . LEU A 1 82 ? 13.975 2.794 -2.685 1.00 97.88 82 LEU A CA 1
ATOM 644 C C . LEU A 1 82 ? 13.034 3.778 -1.978 1.00 97.88 82 LEU A C 1
ATOM 646 O O . LEU A 1 82 ? 12.385 3.413 -1.000 1.00 97.88 82 LEU A O 1
ATOM 650 N N . PHE A 1 83 ? 12.917 5.003 -2.489 1.00 97.62 83 PHE A N 1
ATOM 651 C CA . PHE A 1 83 ? 12.119 6.052 -1.858 1.00 97.62 83 PHE A CA 1
ATOM 652 C C . PHE A 1 83 ? 10.614 5.812 -1.984 1.00 97.62 83 PHE A C 1
ATOM 654 O O . PHE A 1 83 ? 9.878 6.160 -1.066 1.00 97.62 83 PHE A O 1
ATOM 661 N N . SER A 1 84 ? 10.140 5.162 -3.053 1.00 96.69 84 SER A N 1
ATOM 662 C CA . SER A 1 84 ? 8.724 4.783 -3.157 1.00 96.69 84 SER A CA 1
ATOM 663 C C . SER A 1 84 ? 8.336 3.769 -2.072 1.00 96.69 84 SER A C 1
ATOM 665 O O . SER A 1 84 ? 7.332 3.952 -1.384 1.00 96.69 84 SER A O 1
ATOM 667 N N . ARG A 1 85 ? 9.184 2.759 -1.824 1.00 96.56 85 ARG A N 1
ATOM 668 C CA . ARG A 1 85 ? 8.997 1.809 -0.711 1.00 96.56 85 ARG A CA 1
ATOM 669 C C . ARG A 1 85 ? 9.100 2.496 0.648 1.00 96.56 85 ARG A C 1
ATOM 671 O O . ARG A 1 85 ? 8.256 2.270 1.508 1.00 96.56 85 ARG A O 1
ATOM 678 N N . GLY A 1 86 ? 10.104 3.357 0.821 1.00 97.88 86 GLY A N 1
ATOM 679 C CA . GLY A 1 86 ? 10.287 4.136 2.045 1.00 97.88 86 GLY A CA 1
ATOM 680 C C . GLY A 1 86 ? 9.070 5.002 2.375 1.00 97.88 86 GLY A C 1
ATOM 681 O O . GLY A 1 86 ? 8.649 5.047 3.526 1.00 97.88 86 GLY A O 1
ATOM 682 N N . ARG A 1 87 ? 8.445 5.621 1.365 1.00 97.69 87 ARG A N 1
ATOM 683 C CA . ARG A 1 87 ? 7.225 6.419 1.539 1.00 97.69 87 ARG A CA 1
ATOM 684 C C . ARG A 1 87 ? 6.059 5.584 2.072 1.00 97.69 87 ARG A C 1
ATOM 686 O O . ARG A 1 87 ? 5.382 6.022 2.999 1.00 97.69 87 ARG A O 1
ATOM 693 N N . GLU A 1 88 ? 5.823 4.397 1.515 1.00 96.31 88 GLU A N 1
ATOM 694 C CA . GLU A 1 88 ? 4.735 3.516 1.970 1.00 96.31 88 GLU A CA 1
ATOM 695 C C . GLU A 1 88 ? 4.990 2.944 3.374 1.00 96.31 88 GLU A C 1
ATOM 697 O O . GLU A 1 88 ? 4.067 2.858 4.188 1.00 96.31 88 GLU A O 1
ATOM 702 N N . LEU A 1 89 ? 6.249 2.634 3.705 1.00 96.12 89 LEU A N 1
ATOM 703 C CA . LEU A 1 89 ? 6.642 2.246 5.064 1.00 96.12 89 LEU A CA 1
ATOM 704 C C . LEU A 1 89 ? 6.422 3.390 6.061 1.00 96.12 89 LEU A C 1
ATOM 706 O O . LEU A 1 89 ? 5.815 3.182 7.109 1.00 96.12 89 LEU A O 1
ATOM 710 N N . GLY A 1 90 ? 6.847 4.608 5.711 1.00 97.31 90 GLY A N 1
ATOM 711 C CA . GLY A 1 90 ? 6.639 5.798 6.538 1.00 97.31 90 GLY A CA 1
ATOM 712 C C . GLY A 1 90 ? 5.157 6.073 6.789 1.00 97.31 90 GLY A C 1
ATOM 713 O O . GLY A 1 90 ? 4.752 6.297 7.927 1.00 97.31 90 GLY A O 1
ATOM 714 N N . LYS A 1 91 ? 4.319 5.962 5.751 1.00 95.81 91 LYS A N 1
ATOM 715 C CA . LYS A 1 91 ? 2.860 6.052 5.894 1.00 95.81 91 LYS A CA 1
ATOM 716 C C . LYS A 1 91 ? 2.314 4.986 6.848 1.00 95.81 91 LYS A C 1
ATOM 718 O O . LYS A 1 91 ? 1.498 5.309 7.706 1.00 95.81 91 LYS A O 1
ATOM 723 N N . THR A 1 92 ? 2.752 3.735 6.704 1.00 95.94 92 THR A N 1
ATOM 724 C CA . THR A 1 92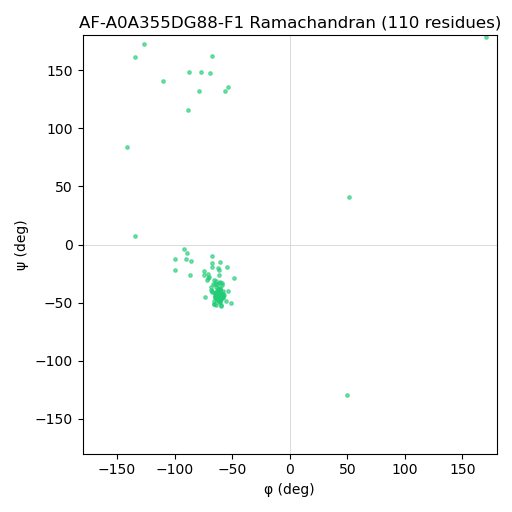 ? 2.300 2.622 7.556 1.00 95.94 92 THR A CA 1
ATOM 725 C C . THR A 1 92 ? 2.620 2.886 9.027 1.00 95.94 92 THR A C 1
ATOM 727 O O . THR A 1 92 ? 1.743 2.740 9.875 1.00 95.94 92 THR A O 1
ATOM 730 N N . MET A 1 93 ? 3.837 3.354 9.319 1.00 96.81 93 MET A N 1
ATOM 731 C CA . MET A 1 93 ? 4.256 3.716 10.675 1.00 96.81 93 MET A CA 1
ATOM 732 C C . MET A 1 93 ? 3.407 4.856 11.255 1.00 96.81 93 MET A C 1
ATOM 734 O O . MET A 1 93 ? 2.907 4.738 12.372 1.00 96.81 93 MET A O 1
ATOM 738 N N . LEU A 1 94 ? 3.208 5.939 10.496 1.00 97.44 94 LEU A N 1
ATOM 739 C CA . LEU A 1 94 ? 2.423 7.092 10.949 1.00 97.44 94 LEU A CA 1
ATOM 740 C C . LEU A 1 94 ? 0.967 6.717 11.245 1.00 97.44 94 LEU A C 1
ATOM 742 O O . LEU A 1 94 ? 0.436 7.090 12.286 1.00 97.44 94 LEU A O 1
ATOM 746 N N . VAL A 1 95 ? 0.337 5.936 10.365 1.00 97.44 95 VAL A N 1
ATOM 747 C CA . VAL A 1 95 ? -1.039 5.460 10.569 1.00 97.44 95 VAL A CA 1
ATOM 748 C C . VAL A 1 95 ? -1.140 4.533 11.786 1.00 97.44 95 VAL A C 1
ATOM 750 O O . VAL A 1 95 ? -2.131 4.596 12.509 1.00 97.44 95 VAL A O 1
ATOM 753 N N . GLY A 1 96 ? -0.109 3.729 12.067 1.00 97.19 96 GLY A N 1
ATOM 754 C CA . GLY A 1 96 ? -0.021 2.946 13.303 1.00 97.19 96 GLY A CA 1
ATOM 755 C C . GLY A 1 96 ? -0.026 3.824 14.558 1.00 97.19 96 GLY A C 1
ATOM 756 O O . GLY A 1 96 ? -0.830 3.602 15.456 1.00 97.19 96 GLY A O 1
ATOM 757 N N . ILE A 1 97 ? 0.790 4.880 14.589 1.00 97.62 97 ILE A N 1
ATOM 758 C CA . ILE A 1 97 ? 0.835 5.824 15.723 1.00 97.62 97 ILE A CA 1
ATOM 759 C C . ILE A 1 97 ? -0.519 6.522 15.921 1.00 97.62 97 ILE A C 1
ATOM 761 O O . ILE A 1 97 ? -1.007 6.631 17.046 1.00 97.62 97 ILE A O 1
ATOM 765 N N . ILE A 1 98 ? -1.153 6.964 14.831 1.00 97.75 98 ILE A N 1
ATOM 766 C CA . ILE A 1 98 ? -2.491 7.577 14.868 1.00 97.75 98 ILE A CA 1
ATOM 767 C C . ILE A 1 98 ? -3.523 6.592 15.435 1.00 97.75 98 ILE A C 1
ATOM 769 O O . ILE A 1 98 ? -4.410 6.992 16.189 1.00 97.75 98 ILE A O 1
ATOM 773 N N . HIS A 1 99 ? -3.409 5.305 15.100 1.00 97.75 99 HIS A N 1
ATOM 774 C CA . HIS A 1 99 ? -4.306 4.276 15.611 1.00 97.75 99 HIS A CA 1
ATOM 775 C C . HIS A 1 99 ? -4.182 4.087 17.125 1.00 97.75 99 HIS A C 1
ATOM 777 O O . HIS A 1 99 ? -5.207 4.081 17.804 1.00 97.75 99 HIS A O 1
ATOM 783 N N . GLU A 1 100 ? -2.963 4.021 17.661 1.00 97.56 100 GLU A N 1
ATOM 784 C CA . GLU A 1 100 ? -2.743 3.932 19.111 1.00 97.56 100 GLU A CA 1
ATOM 785 C C . GLU A 1 100 ? -3.347 5.139 19.842 1.00 97.56 100 GLU A C 1
ATOM 787 O O . GLU A 1 100 ? -4.091 4.989 20.815 1.00 97.56 100 GLU A O 1
ATOM 792 N N . ALA A 1 101 ? -3.121 6.348 19.316 1.00 97.88 101 ALA A N 1
ATOM 793 C CA . ALA A 1 101 ? -3.713 7.563 19.867 1.00 97.88 101 ALA A CA 1
ATOM 794 C C . ALA A 1 101 ? -5.254 7.529 19.813 1.00 97.88 101 ALA A C 1
ATOM 796 O O . ALA A 1 101 ? -5.920 7.939 20.767 1.00 97.88 101 ALA A O 1
ATOM 797 N N . ARG A 1 102 ? -5.838 7.011 18.721 1.00 97.50 102 ARG A N 1
ATOM 798 C CA . ARG A 1 102 ? -7.293 6.835 18.564 1.00 97.50 102 ARG A CA 1
ATOM 799 C C . ARG A 1 102 ? -7.858 5.903 19.635 1.00 97.50 102 ARG A C 1
ATOM 801 O O . ARG A 1 102 ? -8.888 6.224 20.226 1.00 97.50 102 ARG A O 1
ATOM 808 N N . LEU A 1 103 ? -7.217 4.758 19.874 1.00 97.19 103 LEU A N 1
ATOM 809 C CA . LEU A 1 103 ? -7.665 3.793 20.883 1.00 97.19 103 LEU A CA 1
ATOM 810 C C . LEU A 1 103 ? -7.601 4.396 22.290 1.00 97.19 103 LEU A C 1
ATOM 812 O O . LEU A 1 103 ? -8.580 4.311 23.030 1.00 97.19 103 LEU A O 1
ATOM 816 N N . ALA A 1 104 ? -6.506 5.086 22.620 1.00 97.56 104 ALA A N 1
ATOM 817 C CA . ALA A 1 104 ? -6.349 5.765 23.904 1.00 97.56 104 ALA A CA 1
ATOM 818 C C . ALA A 1 104 ? -7.420 6.849 24.131 1.00 97.56 104 ALA A C 1
ATOM 820 O O . ALA A 1 104 ? -8.033 6.902 25.198 1.00 97.56 104 ALA A O 1
ATOM 821 N N . ALA A 1 105 ? -7.694 7.686 23.124 1.00 97.19 105 ALA A N 1
ATOM 822 C CA . ALA A 1 105 ? -8.708 8.737 23.216 1.00 97.19 105 ALA A CA 1
ATOM 823 C C . ALA A 1 105 ? -10.124 8.170 23.416 1.00 97.19 105 ALA A C 1
ATOM 825 O O . ALA A 1 105 ? -10.898 8.690 24.220 1.00 97.19 105 ALA A O 1
ATOM 826 N N . ARG A 1 106 ? -10.464 7.079 22.720 1.00 95.94 106 ARG A N 1
ATOM 827 C CA . 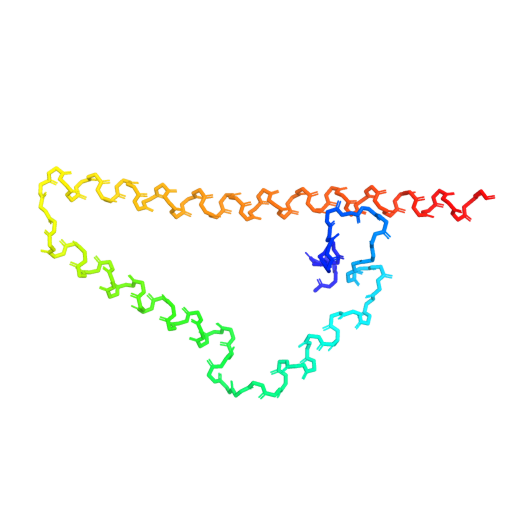ARG A 1 106 ? -11.763 6.403 22.870 1.00 95.94 106 ARG A CA 1
ATOM 828 C C . ARG A 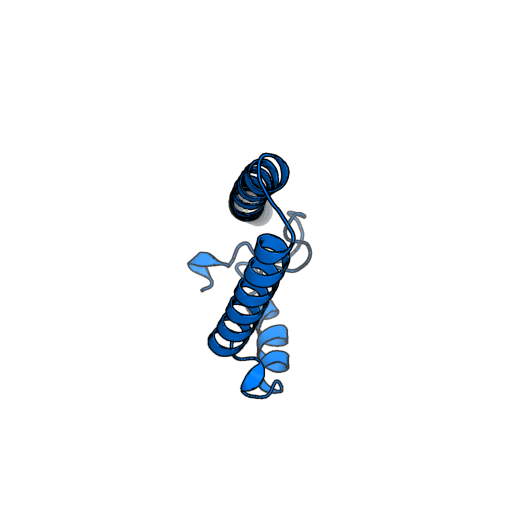1 106 ? -11.914 5.751 24.234 1.00 95.94 106 ARG A C 1
ATOM 830 O O . ARG A 1 106 ? -12.973 5.851 24.844 1.00 95.94 106 ARG A O 1
ATOM 837 N N . GLU A 1 107 ? -10.852 5.121 24.719 1.00 97.62 107 GLU A N 1
ATOM 838 C CA . GLU A 1 107 ? -10.821 4.543 26.056 1.00 97.62 107 GLU A CA 1
ATOM 839 C C . GLU A 1 107 ? -11.043 5.609 27.133 1.00 97.62 107 GLU A C 1
ATOM 841 O O . GLU A 1 107 ? -11.834 5.395 28.050 1.00 97.62 107 GLU A O 1
ATOM 846 N N . LEU A 1 108 ? -10.400 6.772 26.996 1.00 97.69 108 LEU A N 1
ATOM 847 C CA . LEU A 1 108 ? -10.616 7.911 27.884 1.00 97.69 108 LEU A CA 1
ATOM 848 C C . LEU A 1 108 ? -12.070 8.396 27.829 1.00 97.69 108 LEU A C 1
ATOM 850 O O . LEU A 1 108 ? -12.704 8.515 28.872 1.00 97.69 108 LEU A O 1
ATOM 854 N N . GLY A 1 109 ? -12.613 8.614 26.629 1.00 96.88 109 GLY A N 1
ATOM 855 C CA . GLY A 1 109 ? -13.997 9.063 26.445 1.00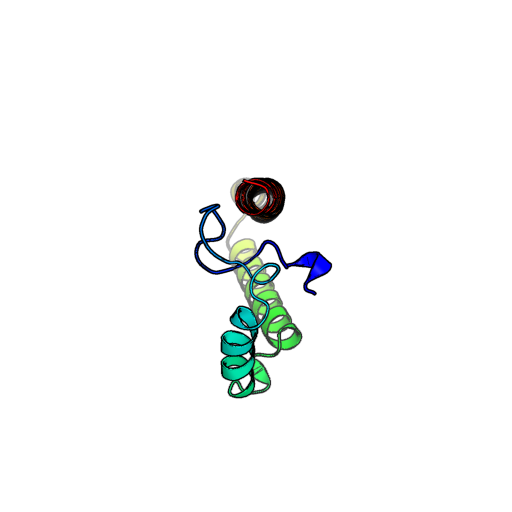 96.88 109 GLY A CA 1
ATOM 856 C C . GLY A 1 109 ? -15.052 8.080 26.963 1.00 96.88 109 GLY A C 1
ATOM 857 O O . GLY A 1 109 ? -16.172 8.483 27.228 1.00 96.88 109 GLY A O 1
ATOM 858 N N . ARG A 1 110 ? -14.704 6.801 27.136 1.00 96.75 110 ARG A N 1
ATOM 859 C CA . ARG A 1 110 ? -15.581 5.780 27.727 1.00 96.75 110 ARG A CA 1
ATOM 860 C C . ARG A 1 110 ? -15.509 5.734 29.260 1.00 96.75 110 ARG A C 1
ATOM 862 O O . ARG A 1 110 ? -16.304 5.035 29.884 1.00 96.75 110 ARG A O 1
ATOM 869 N N . ARG A 1 111 ? -14.504 6.368 29.868 1.00 97.31 111 ARG A N 1
ATOM 870 C CA . ARG A 1 111 ? -14.286 6.395 31.328 1.00 97.31 111 ARG A CA 1
ATOM 871 C C . ARG A 1 111 ? -14.776 7.681 31.989 1.00 97.31 111 ARG A C 1
ATOM 873 O O . ARG A 1 111 ? -14.805 7.731 33.216 1.00 97.31 111 ARG A O 1
ATOM 880 N N . ILE A 1 112 ? -15.089 8.694 31.189 1.00 94.75 112 ILE A N 1
ATOM 881 C CA . ILE A 1 112 ? -15.662 9.976 31.610 1.00 94.75 112 ILE A CA 1
ATOM 882 C C . ILE A 1 112 ? -17.157 9.925 31.316 1.00 94.75 112 ILE A C 1
ATOM 884 O O . ILE A 1 112 ? -17.928 10.362 32.194 1.00 94.75 112 ILE A O 1
#

Radius of gyration: 20.49 Å; Cα contacts (8 Å, |Δi|>4): 57; chains: 1; bounding box: 45×26×58 Å